Protein AF-A0A401LG94-F1 (afdb_monomer)

Foldseek 3Di:
DDPVVLVVLVVVLCVVCPVPDVPNRQLVVVQVPDDSVRSCVVPVVVSSVSSVVVCVVPPFDFQQNVVCVVVVPADADPVGGGPDASCVVPPDVDDPDPPDPVVSVVNRRHGDDDD

Structure (mmCIF, N/CA/C/O backbone):
data_AF-A0A401LG94-F1
#
_entry.id   AF-A0A401LG94-F1
#
loop_
_atom_site.group_PDB
_atom_site.id
_atom_site.type_symbol
_atom_site.label_atom_id
_atom_site.label_alt_id
_atom_site.label_comp_id
_atom_site.label_asym_id
_atom_site.label_entity_id
_atom_site.label_seq_id
_atom_site.pdbx_PDB_ins_code
_atom_site.Cartn_x
_atom_site.Cartn_y
_atom_site.Cartn_z
_atom_site.occupancy
_atom_site.B_iso_or_equiv
_atom_site.auth_seq_id
_atom_site.auth_comp_id
_atom_site.auth_asym_id
_atom_site.auth_atom_id
_atom_site.pdbx_PDB_model_num
ATOM 1 N N . MET A 1 1 ? -13.544 3.159 -0.149 1.00 83.25 1 MET A N 1
ATOM 2 C CA . MET A 1 1 ? -12.834 2.036 -0.828 1.00 83.25 1 MET A CA 1
ATOM 3 C C . MET A 1 1 ? -13.780 0.845 -1.001 1.00 83.25 1 MET A C 1
ATOM 5 O O . MET A 1 1 ? -14.782 0.819 -0.301 1.00 83.25 1 MET A O 1
ATOM 9 N N . ASP A 1 2 ? -13.520 -0.117 -1.897 1.00 93.25 2 ASP A N 1
ATOM 10 C CA . ASP A 1 2 ? -14.326 -1.354 -1.957 1.00 93.25 2 ASP A CA 1
ATOM 11 C C . ASP A 1 2 ? -13.992 -2.319 -0.799 1.00 93.25 2 ASP A C 1
ATOM 13 O O . ASP A 1 2 ? -12.946 -2.193 -0.157 1.00 93.25 2 ASP A O 1
ATOM 17 N N . ALA A 1 3 ? -14.879 -3.283 -0.531 1.00 93.44 3 ALA A N 1
ATOM 18 C CA . ALA A 1 3 ? -14.762 -4.190 0.614 1.00 93.44 3 ALA A CA 1
ATOM 19 C C . ALA A 1 3 ? -13.518 -5.095 0.557 1.00 93.44 3 ALA A C 1
ATOM 21 O O . ALA A 1 3 ? -12.880 -5.339 1.580 1.00 93.44 3 ALA A O 1
ATOM 22 N N . VAL A 1 4 ? -13.133 -5.575 -0.629 1.00 92.62 4 VAL A N 1
ATOM 23 C CA . VAL A 1 4 ? -11.953 -6.441 -0.779 1.00 92.62 4 VAL A CA 1
ATOM 24 C C . VAL A 1 4 ? -10.682 -5.631 -0.544 1.00 92.62 4 VAL A C 1
ATOM 26 O O . VAL A 1 4 ? -9.799 -6.059 0.203 1.00 92.62 4 VAL A O 1
ATOM 29 N N . LYS A 1 5 ? -10.598 -4.437 -1.134 1.00 89.44 5 LYS A N 1
ATOM 30 C CA . LYS A 1 5 ? -9.495 -3.501 -0.917 1.00 89.44 5 LYS A CA 1
ATOM 31 C C . LYS A 1 5 ? -9.383 -3.106 0.551 1.00 89.44 5 LYS A C 1
ATOM 33 O O . LYS A 1 5 ? -8.279 -3.113 1.084 1.00 89.44 5 LYS A O 1
ATOM 38 N N . PHE A 1 6 ? -10.504 -2.851 1.221 1.00 93.88 6 PHE A N 1
ATOM 39 C CA . PHE A 1 6 ? -10.532 -2.585 2.657 1.00 93.88 6 PHE A CA 1
ATOM 40 C C . PHE A 1 6 ? -9.901 -3.709 3.474 1.00 93.88 6 PHE A C 1
ATOM 42 O O . PHE A 1 6 ? -9.017 -3.454 4.291 1.00 93.88 6 PHE A O 1
ATOM 49 N N . LEU A 1 7 ? -10.293 -4.959 3.222 1.00 93.62 7 LEU A N 1
ATOM 50 C CA . LEU A 1 7 ? -9.738 -6.105 3.941 1.00 93.62 7 LEU A CA 1
ATOM 51 C C . LEU A 1 7 ? -8.226 -6.253 3.716 1.00 93.62 7 LEU A C 1
ATOM 53 O O . LEU A 1 7 ? -7.498 -6.539 4.670 1.00 93.62 7 LEU A O 1
ATOM 57 N N . LYS A 1 8 ? -7.746 -6.017 2.487 1.00 91.25 8 LYS A N 1
ATOM 58 C CA . LYS A 1 8 ? -6.311 -6.049 2.157 1.00 91.25 8 LYS A CA 1
ATOM 59 C C . LYS A 1 8 ? -5.531 -4.944 2.874 1.00 91.25 8 LYS A C 1
ATOM 61 O O . LYS A 1 8 ? -4.509 -5.225 3.491 1.00 91.25 8 LYS A O 1
ATOM 66 N N . GLU A 1 9 ? -6.018 -3.707 2.837 1.00 92.50 9 GLU A N 1
ATOM 67 C CA . GLU A 1 9 ? -5.341 -2.577 3.484 1.00 92.50 9 GLU A CA 1
ATOM 68 C C . GLU A 1 9 ? -5.382 -2.656 5.013 1.00 92.50 9 GLU A C 1
ATOM 70 O O . GLU A 1 9 ? -4.400 -2.322 5.673 1.00 92.50 9 GLU A O 1
ATOM 75 N N . ARG A 1 10 ? -6.471 -3.177 5.590 1.00 92.44 10 ARG A N 1
ATOM 76 C CA . ARG A 1 10 ? -6.539 -3.480 7.023 1.00 92.44 10 ARG A CA 1
ATOM 77 C C . ARG A 1 10 ? -5.449 -4.469 7.431 1.00 92.44 10 ARG A C 1
ATOM 79 O O . ARG A 1 10 ? -4.778 -4.249 8.435 1.00 92.44 10 ARG A O 1
ATOM 86 N N . LYS A 1 11 ? -5.281 -5.555 6.664 1.00 90.62 11 LYS A N 1
ATOM 87 C CA . LYS A 1 11 ? -4.238 -6.560 6.917 1.00 90.62 11 LYS A CA 1
ATOM 88 C C . LYS A 1 11 ? -2.848 -5.912 6.870 1.00 90.62 11 LYS A C 1
ATOM 90 O O . LYS A 1 11 ? -2.077 -6.093 7.806 1.00 90.62 11 LYS A O 1
ATOM 95 N N . ARG A 1 12 ? -2.577 -5.094 5.847 1.00 89.81 12 ARG A N 1
ATOM 96 C CA . ARG A 1 12 ? -1.311 -4.357 5.702 1.00 89.81 12 ARG A CA 1
ATOM 97 C C . ARG A 1 12 ? -1.023 -3.438 6.892 1.00 89.81 12 ARG A C 1
ATOM 99 O O . ARG A 1 12 ? 0.066 -3.472 7.453 1.00 89.81 12 ARG A O 1
ATOM 106 N N . MET A 1 13 ? -2.019 -2.673 7.335 1.00 90.50 13 MET A N 1
ATOM 107 C CA . MET A 1 13 ? -1.896 -1.808 8.514 1.00 90.50 13 MET A CA 1
ATOM 108 C C . MET A 1 13 ? -1.546 -2.589 9.784 1.00 90.50 13 MET A C 1
ATOM 110 O O . MET A 1 13 ? -0.733 -2.132 10.594 1.00 90.50 13 MET A O 1
ATOM 114 N N . CYS A 1 14 ? -2.162 -3.761 9.972 1.00 88.88 14 CYS A N 1
ATOM 115 C CA . CYS A 1 14 ? -1.861 -4.632 11.103 1.00 88.88 14 CYS A CA 1
ATOM 116 C C . CYS A 1 14 ? -0.402 -5.108 11.075 1.00 88.88 14 CYS A C 1
ATOM 118 O O 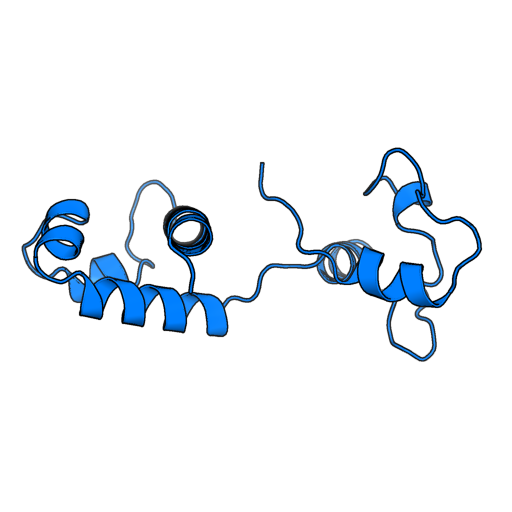. CYS A 1 14 ? 0.271 -4.969 12.092 1.00 88.88 14 CYS A O 1
ATOM 120 N N . HIS A 1 15 ? 0.094 -5.577 9.925 1.00 86.38 15 HIS A N 1
ATOM 121 C CA . HIS A 1 15 ? 1.487 -6.016 9.777 1.00 86.38 15 HIS A CA 1
ATOM 122 C C . HIS A 1 15 ? 2.492 -4.878 9.982 1.00 86.38 15 HIS A C 1
ATOM 124 O O . HIS A 1 15 ? 3.459 -5.032 10.726 1.00 86.38 15 HIS A O 1
ATOM 130 N N . PHE A 1 16 ? 2.222 -3.699 9.411 1.00 84.94 16 PHE A N 1
ATOM 131 C CA . PHE A 1 16 ? 3.071 -2.515 9.577 1.00 84.94 16 PHE A CA 1
ATOM 132 C C . PHE A 1 16 ? 3.258 -2.116 11.048 1.00 84.94 16 PHE A C 1
ATOM 134 O O . PHE A 1 16 ? 4.304 -1.617 11.452 1.00 84.94 16 PHE A O 1
ATOM 141 N N . SER A 1 17 ? 2.242 -2.353 11.878 1.00 80.69 17 SER A N 1
ATOM 142 C CA . SER A 1 17 ? 2.248 -1.968 13.292 1.00 80.69 17 SER A CA 1
ATOM 143 C C . SER A 1 17 ? 2.974 -2.964 14.208 1.00 80.69 17 SER A C 1
ATOM 145 O O . SER A 1 17 ? 2.950 -2.782 15.430 1.00 80.69 17 SER A O 1
ATOM 147 N N . GLY A 1 18 ? 3.608 -3.990 13.630 1.00 68.62 18 GLY A N 1
ATOM 148 C CA . GLY A 1 18 ? 4.287 -5.075 14.327 1.00 68.62 18 GLY A CA 1
ATOM 149 C C . GLY A 1 18 ? 3.304 -6.117 14.859 1.00 68.62 18 GLY A C 1
ATOM 150 O O . GLY A 1 18 ? 2.445 -5.808 15.690 1.00 68.62 18 GLY A O 1
ATOM 151 N N . ASP A 1 19 ? 3.481 -7.368 14.426 1.00 61.41 19 ASP A N 1
ATOM 152 C CA . ASP A 1 19 ? 2.567 -8.488 14.705 1.00 61.41 19 ASP A CA 1
ATOM 153 C C . ASP A 1 19 ? 2.339 -8.761 16.207 1.00 61.41 19 ASP A C 1
ATOM 155 O O . ASP A 1 19 ? 1.339 -9.370 16.581 1.00 61.41 19 ASP A O 1
ATOM 159 N N . THR A 1 20 ? 3.234 -8.303 17.091 1.00 61.53 20 THR A N 1
ATOM 160 C CA . THR A 1 20 ? 3.203 -8.646 18.523 1.00 61.53 20 THR A CA 1
ATOM 161 C C . THR A 1 20 ? 2.761 -7.532 19.468 1.00 61.53 20 THR A C 1
ATOM 163 O O . THR A 1 20 ? 2.306 -7.852 20.564 1.00 61.53 20 THR A O 1
ATOM 166 N N . SER A 1 21 ? 2.866 -6.245 19.109 1.00 69.31 21 SER A N 1
ATOM 167 C CA . SER A 1 21 ? 2.634 -5.165 20.089 1.00 69.31 21 SER A CA 1
ATOM 168 C C . SER A 1 21 ? 1.481 -4.222 19.766 1.00 69.31 21 SER A C 1
ATOM 170 O O . SER A 1 21 ? 1.000 -3.565 20.689 1.00 69.31 21 SER A O 1
ATOM 172 N N . CYS A 1 22 ? 1.018 -4.137 18.510 1.00 85.62 22 CYS A N 1
ATOM 173 C CA . CYS A 1 22 ? -0.039 -3.216 18.055 1.00 85.62 22 CYS A CA 1
ATOM 174 C C . CYS A 1 22 ? 0.139 -1.733 18.464 1.00 85.62 22 CYS A C 1
ATOM 176 O O . CYS A 1 22 ? -0.736 -0.923 18.171 1.00 85.62 22 CYS A O 1
ATOM 178 N N . HIS A 1 23 ? 1.244 -1.338 19.107 1.00 77.06 23 HIS A N 1
ATOM 179 C CA . HIS A 1 23 ? 1.416 -0.012 19.712 1.00 77.06 23 HIS A CA 1
ATOM 180 C C . HIS A 1 23 ? 1.453 1.103 18.655 1.00 77.06 23 HIS A C 1
ATOM 182 O O . HIS A 1 23 ? 1.069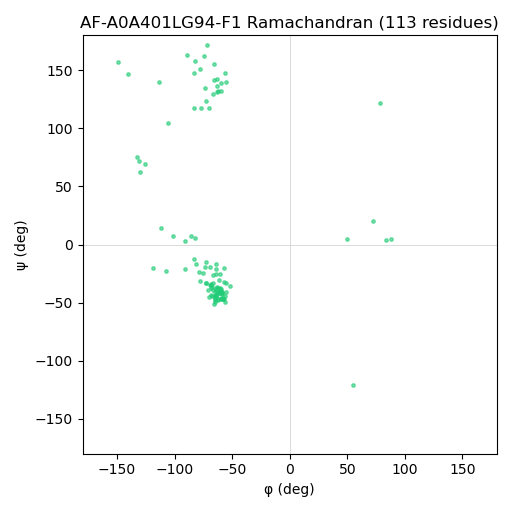 2.242 18.927 1.00 77.06 23 HIS A O 1
ATOM 188 N N . GLY A 1 24 ? 1.869 0.772 17.429 1.00 81.94 24 GLY A N 1
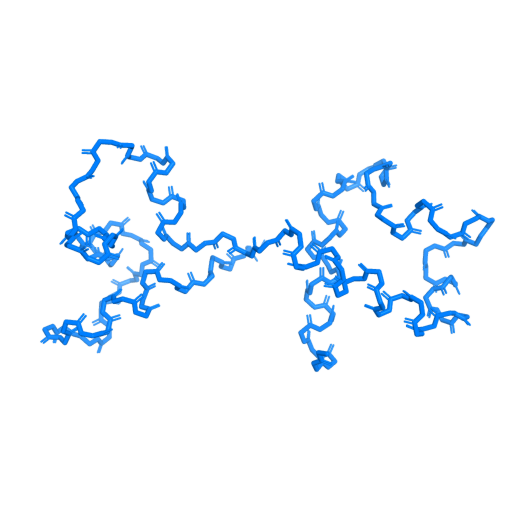ATOM 189 C CA . GLY A 1 24 ? 1.826 1.677 16.280 1.00 81.94 24 GLY A CA 1
ATOM 190 C C . GLY A 1 24 ? 0.458 1.773 15.598 1.00 81.94 24 GLY A C 1
ATOM 191 O O . GLY A 1 24 ? 0.218 2.741 14.878 1.00 81.94 24 GLY A O 1
ATOM 192 N N . CYS A 1 25 ? -0.451 0.824 15.846 1.00 91.12 25 CYS A N 1
ATOM 193 C CA . CYS A 1 25 ? -1.675 0.664 15.067 1.00 91.12 25 CYS A CA 1
ATOM 194 C C . CYS A 1 25 ? -2.688 1.777 15.371 1.00 91.12 25 CYS A C 1
ATOM 196 O O . CYS A 1 25 ? -3.108 1.918 16.523 1.00 91.12 25 CYS A O 1
ATOM 198 N N . PRO A 1 26 ? -3.154 2.533 14.360 1.00 93.06 26 PRO A N 1
ATOM 199 C CA . PRO A 1 26 ? -4.183 3.553 14.545 1.00 93.06 26 PRO A CA 1
ATOM 200 C C . PRO A 1 26 ? -5.468 3.011 15.186 1.00 93.06 26 PRO A C 1
ATOM 202 O O . PRO A 1 26 ? -5.998 3.631 16.100 1.00 93.06 26 PRO A O 1
ATOM 205 N N . LEU A 1 27 ? -5.922 1.811 14.800 1.00 93.25 27 LEU A N 1
ATOM 206 C CA . LEU A 1 27 ? -7.084 1.178 15.442 1.00 93.25 27 LEU A CA 1
ATOM 207 C C . LEU A 1 27 ? -6.828 0.870 16.918 1.00 93.25 27 LEU A C 1
ATOM 209 O O . LEU A 1 27 ? -7.728 0.996 17.739 1.00 93.25 27 LEU A O 1
ATOM 213 N N . TYR A 1 28 ? -5.606 0.474 17.276 1.00 91.38 28 TYR A N 1
ATOM 214 C CA . TYR A 1 28 ? -5.267 0.188 18.668 1.00 91.38 28 TYR A CA 1
ATOM 215 C C . TYR A 1 28 ? -5.302 1.446 19.539 1.00 91.38 28 TYR A C 1
ATOM 217 O O . TYR A 1 28 ? -5.678 1.364 20.705 1.00 91.38 28 TYR A O 1
ATOM 225 N N . LYS A 1 29 ? -4.941 2.600 18.972 1.00 91.25 29 LYS A N 1
ATOM 226 C CA . LYS A 1 29 ? -5.001 3.895 19.661 1.00 91.25 29 LYS A CA 1
ATOM 227 C C . LYS A 1 29 ? -6.443 4.335 19.921 1.00 91.25 29 LYS A C 1
ATOM 229 O O . LYS A 1 29 ? -6.724 4.859 20.991 1.00 91.25 29 LYS A O 1
ATOM 234 N N . GLU A 1 30 ? -7.346 4.060 18.983 1.00 93.12 30 GLU A N 1
ATOM 235 C CA . GLU A 1 30 ? -8.745 4.505 19.048 1.00 93.12 30 GLU A CA 1
ATOM 236 C C . GLU A 1 30 ? -9.692 3.502 19.734 1.00 93.12 30 GLU A C 1
ATOM 238 O O . GLU A 1 30 ? -10.746 3.891 20.229 1.00 93.12 30 GLU A O 1
ATOM 243 N N . ARG A 1 31 ? -9.334 2.209 19.826 1.00 91.69 31 ARG A N 1
ATOM 244 C CA . ARG A 1 31 ? -10.250 1.164 20.340 1.00 91.69 31 ARG A CA 1
ATOM 245 C C . ARG A 1 31 ? -10.665 1.327 21.805 1.00 91.69 31 ARG A C 1
ATOM 247 O O . ARG A 1 31 ? -11.595 0.654 22.248 1.00 91.69 31 ARG A O 1
ATOM 254 N N . GLY A 1 32 ? -9.951 2.144 22.581 1.00 91.12 32 GLY A N 1
ATOM 255 C CA . GLY A 1 32 ? -10.174 2.291 24.018 1.00 91.12 32 GLY A CA 1
ATOM 256 C C . GLY A 1 32 ? -10.120 0.943 24.746 1.00 91.12 32 GLY A C 1
ATOM 257 O O . GLY A 1 32 ? -9.113 0.237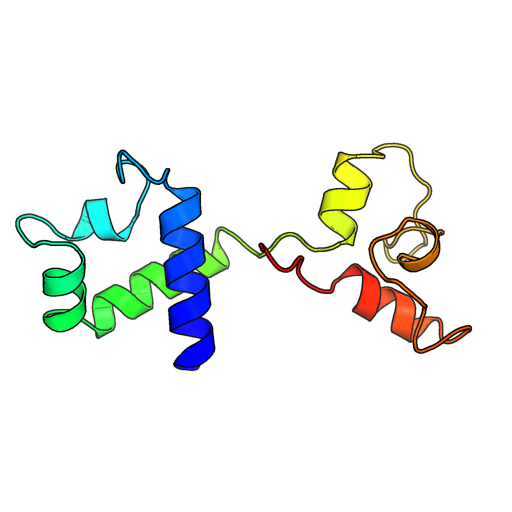 24.697 1.00 91.12 32 GLY A O 1
ATOM 258 N N . ILE A 1 33 ? -11.220 0.578 25.411 1.00 92.38 33 ILE A N 1
ATOM 259 C CA . ILE A 1 33 ? -11.346 -0.682 26.164 1.00 92.38 33 ILE A CA 1
ATOM 260 C C . ILE A 1 33 ? -11.726 -1.891 25.296 1.00 92.38 33 ILE A C 1
ATOM 262 O O . ILE A 1 33 ? -11.667 -3.026 25.769 1.00 92.38 33 ILE A O 1
ATOM 266 N N . PHE A 1 34 ? -12.144 -1.676 24.046 1.00 94.50 34 PHE A N 1
ATOM 267 C CA . PHE A 1 34 ? -12.646 -2.745 23.189 1.00 94.50 34 PHE A CA 1
ATOM 268 C C . PHE A 1 34 ? -11.507 -3.581 22.607 1.00 94.50 34 PHE A C 1
ATOM 270 O O . PHE A 1 34 ? -10.399 -3.098 22.351 1.00 94.50 34 PHE A O 1
ATOM 277 N N . GLN A 1 35 ? -11.774 -4.858 22.336 1.00 92.75 35 GLN A N 1
ATOM 278 C CA . GLN A 1 35 ? -10.895 -5.636 21.467 1.00 92.75 35 GLN A CA 1
ATOM 279 C C . GLN A 1 35 ? -10.924 -5.076 20.041 1.00 92.75 35 GLN A C 1
ATOM 281 O O . GLN A 1 35 ? -11.899 -4.459 19.625 1.00 92.75 35 GLN A O 1
ATOM 286 N N . CYS A 1 36 ? -9.856 -5.308 19.274 1.00 91.56 36 CYS A N 1
ATOM 287 C CA . CYS A 1 36 ? -9.729 -4.751 17.927 1.00 91.56 36 CYS A CA 1
ATOM 288 C C . CYS A 1 36 ? -10.908 -5.142 17.018 1.00 91.56 36 CYS A C 1
ATOM 290 O O . CYS A 1 36 ? -11.444 -4.281 16.333 1.00 91.56 36 CYS A O 1
ATOM 292 N N . LEU A 1 37 ? -11.348 -6.406 17.032 1.00 92.06 37 LEU A N 1
ATOM 293 C CA . LEU A 1 37 ? -12.518 -6.837 16.252 1.00 92.06 37 LEU A CA 1
ATOM 294 C C . LEU A 1 37 ? -13.822 -6.229 16.785 1.00 92.06 37 LEU A C 1
ATOM 296 O O . LEU A 1 37 ? -14.597 -5.690 16.009 1.00 92.06 37 LEU A O 1
ATOM 300 N N . GLN A 1 38 ? -14.011 -6.205 18.107 1.00 96.56 38 GLN A N 1
ATOM 301 C CA . GLN A 1 38 ? -15.198 -5.603 18.727 1.00 96.56 38 GLN A CA 1
ATOM 302 C C . GLN A 1 38 ? -15.352 -4.118 18.379 1.00 96.56 38 GLN A C 1
ATOM 304 O O . GLN A 1 38 ? -16.456 -3.671 18.090 1.00 96.56 38 GLN A O 1
ATOM 309 N N . PHE A 1 39 ? -14.256 -3.352 18.385 1.00 96.12 39 PHE A N 1
ATOM 310 C CA . PHE A 1 39 ? -14.279 -1.952 17.963 1.00 96.12 39 PHE A CA 1
ATOM 311 C C . PHE A 1 39 ? -14.716 -1.814 16.503 1.00 96.12 39 PHE A C 1
ATOM 313 O O . PHE A 1 39 ? -15.516 -0.943 16.184 1.00 96.12 39 PHE A O 1
ATOM 320 N N . GLN A 1 40 ? -14.225 -2.688 15.625 1.00 95.69 40 GLN A N 1
ATOM 321 C CA . GLN A 1 40 ? -14.572 -2.646 14.207 1.00 95.69 40 GLN A CA 1
ATOM 322 C C . GLN A 1 40 ? -16.043 -2.972 13.954 1.00 95.69 40 GLN A C 1
ATOM 324 O O . GLN A 1 40 ? -16.671 -2.308 13.133 1.00 95.69 40 GLN A O 1
ATOM 329 N N . ASP A 1 41 ? -16.597 -3.933 14.692 1.00 96.31 41 ASP A N 1
ATOM 330 C CA . ASP A 1 41 ? -18.002 -4.323 14.573 1.00 96.31 41 ASP A CA 1
ATOM 331 C C . ASP A 1 41 ? -18.947 -3.250 15.139 1.00 96.31 41 ASP A C 1
ATOM 333 O O . ASP A 1 41 ? -19.997 -2.976 14.559 1.00 96.31 41 ASP A O 1
ATOM 337 N N . LEU A 1 42 ? -18.574 -2.618 16.259 1.00 97.56 42 LEU A N 1
ATOM 338 C CA . LEU A 1 42 ? -19.373 -1.568 16.903 1.00 97.56 42 LEU A CA 1
ATOM 339 C C . LEU A 1 42 ? -19.249 -0.208 16.202 1.00 97.56 42 LEU A C 1
ATOM 341 O O . LEU A 1 42 ? -20.203 0.569 16.202 1.00 97.56 42 LEU A O 1
ATOM 345 N N . PHE A 1 43 ? -18.088 0.082 15.610 1.00 97.19 43 PHE A N 1
ATOM 346 C CA . PHE A 1 43 ? -17.766 1.366 14.982 1.00 97.19 43 PHE A CA 1
ATOM 347 C C . PHE A 1 43 ? -17.206 1.180 13.556 1.00 97.19 43 PHE A C 1
ATOM 349 O O . PHE A 1 43 ? -16.063 1.571 13.270 1.00 97.19 43 PHE A O 1
ATOM 356 N N . PRO A 1 44 ? -17.994 0.613 12.622 1.00 95.88 44 PRO A N 1
ATOM 357 C CA . PRO A 1 44 ? -17.527 0.309 11.269 1.00 95.88 44 PRO A CA 1
ATOM 358 C C . PRO A 1 44 ? -17.149 1.569 10.478 1.00 95.88 44 PRO A C 1
ATOM 360 O O . PRO A 1 44 ? -16.123 1.583 9.801 1.00 95.88 44 PRO A O 1
ATOM 363 N N . GLU A 1 45 ? -17.907 2.662 10.606 1.00 97.06 45 GLU A N 1
ATOM 364 C CA . GLU A 1 45 ? -17.602 3.928 9.920 1.00 97.06 45 GLU A CA 1
ATOM 365 C C . GLU A 1 45 ? -16.283 4.545 10.406 1.00 97.06 45 GLU A C 1
ATOM 367 O O . GLU A 1 45 ? -15.446 4.962 9.604 1.00 97.06 45 GLU A O 1
ATOM 372 N N . GLN A 1 46 ? -16.056 4.555 11.724 1.00 96.81 46 GLN A N 1
ATOM 373 C CA . GLN A 1 46 ? -14.802 5.043 12.306 1.00 96.81 46 GLN A CA 1
ATOM 374 C C . GLN A 1 46 ? -13.624 4.176 11.865 1.00 96.81 46 GLN A C 1
ATOM 376 O O . GLN A 1 46 ? -12.580 4.695 11.476 1.00 96.81 46 GLN A O 1
ATOM 381 N N . THR A 1 47 ? -13.812 2.858 11.850 1.00 96.69 47 THR A N 1
ATOM 382 C CA . THR A 1 47 ? -12.815 1.905 11.361 1.00 96.69 47 THR A CA 1
ATOM 383 C C . THR A 1 47 ? -12.428 2.177 9.909 1.00 96.69 47 THR A C 1
ATOM 385 O O . THR A 1 47 ? -11.237 2.228 9.591 1.00 96.69 47 THR A O 1
ATOM 388 N N . VAL A 1 48 ? -13.413 2.383 9.027 1.00 97.06 48 VAL A N 1
ATOM 389 C CA . VAL A 1 48 ? -13.166 2.724 7.618 1.00 97.06 48 VAL A CA 1
ATOM 390 C C . VAL A 1 48 ? -12.382 4.025 7.503 1.00 97.06 48 VAL A C 1
ATOM 392 O O . VAL A 1 48 ? -11.375 4.053 6.798 1.00 97.06 48 VAL A O 1
ATOM 395 N N . ASN A 1 49 ? -12.768 5.067 8.241 1.00 97.31 49 ASN A N 1
ATOM 396 C CA . ASN A 1 49 ? -12.076 6.356 8.214 1.00 97.31 49 ASN A CA 1
ATOM 397 C C . ASN A 1 49 ? -10.618 6.253 8.682 1.00 97.31 49 ASN A C 1
ATOM 399 O O . ASN A 1 49 ? -9.727 6.843 8.069 1.00 97.31 49 ASN A O 1
ATOM 403 N N . ILE A 1 50 ? -10.363 5.483 9.743 1.00 96.56 50 ILE A N 1
ATOM 404 C CA . ILE A 1 50 ? -9.014 5.249 10.267 1.00 96.56 50 ILE A CA 1
ATOM 405 C C . ILE A 1 50 ? -8.145 4.552 9.215 1.00 96.56 50 ILE A C 1
ATOM 407 O O . ILE A 1 50 ? -7.033 5.004 8.941 1.00 96.56 50 ILE A O 1
ATOM 411 N N . ILE A 1 51 ? -8.655 3.486 8.593 1.00 95.12 51 ILE A N 1
ATOM 412 C CA . ILE A 1 51 ? -7.915 2.735 7.571 1.00 95.12 51 ILE A CA 1
ATOM 413 C C . ILE A 1 51 ? -7.707 3.587 6.317 1.00 95.12 51 ILE A C 1
ATOM 415 O O . ILE A 1 51 ? -6.597 3.642 5.802 1.00 95.12 51 ILE A O 1
ATOM 419 N N . GLU A 1 52 ? -8.726 4.304 5.838 1.00 95.38 52 GLU A N 1
ATOM 420 C CA . GLU A 1 52 ? -8.593 5.194 4.679 1.00 95.38 52 GLU A CA 1
ATOM 421 C C . GLU A 1 52 ? -7.560 6.297 4.906 1.00 95.38 52 GLU A C 1
ATOM 423 O O . GLU A 1 52 ? -6.791 6.613 3.995 1.00 95.38 52 GLU A O 1
ATOM 428 N N . LYS A 1 53 ? -7.514 6.869 6.112 1.00 95.81 53 LYS A N 1
ATOM 429 C CA . LYS A 1 53 ? -6.486 7.843 6.481 1.00 95.81 53 LYS A CA 1
ATOM 430 C C . LYS A 1 53 ? -5.101 7.200 6.488 1.00 95.81 53 LYS A C 1
ATOM 432 O O . LYS A 1 53 ? -4.198 7.714 5.833 1.00 95.81 53 LYS A O 1
ATOM 437 N N . TRP A 1 54 ? -4.956 6.054 7.151 1.00 94.19 54 TRP A N 1
ATOM 438 C CA . TRP A 1 54 ? -3.681 5.345 7.229 1.00 94.19 54 TRP A CA 1
ATOM 439 C C . TRP A 1 54 ? -3.145 4.968 5.839 1.00 94.19 54 TRP A C 1
ATOM 441 O O . TRP A 1 54 ? -1.975 5.201 5.554 1.00 94.19 54 TRP A O 1
ATOM 451 N N . VAL A 1 55 ? -4.005 4.489 4.933 1.00 92.62 55 VAL A N 1
ATOM 452 C CA . VAL A 1 55 ? -3.641 4.145 3.545 1.00 92.62 55 VAL A CA 1
ATOM 453 C C . VAL A 1 55 ? -3.141 5.353 2.754 1.00 92.62 55 VAL A C 1
ATOM 455 O O . VAL A 1 55 ? -2.224 5.209 1.949 1.00 92.62 55 VAL A O 1
ATOM 458 N N . LYS A 1 56 ? -3.726 6.539 2.961 1.00 91.62 56 LYS A N 1
ATOM 459 C CA . LYS A 1 56 ? -3.265 7.777 2.307 1.00 91.62 56 LYS A CA 1
ATOM 460 C C . LYS A 1 56 ? -1.886 8.205 2.804 1.00 91.62 56 LYS A C 1
ATOM 462 O O . LYS A 1 56 ? -1.097 8.719 2.020 1.00 91.62 56 LYS A O 1
ATOM 467 N N . GLU A 1 57 ? -1.617 8.003 4.089 1.00 92.12 57 GLU A N 1
ATOM 468 C CA . GLU A 1 57 ? -0.337 8.340 4.723 1.00 92.12 57 GLU A CA 1
ATOM 469 C C . GLU A 1 57 ? 0.755 7.297 4.433 1.00 92.12 57 GLU A C 1
ATOM 471 O O . GLU A 1 57 ? 1.936 7.625 4.468 1.00 92.12 57 GLU A O 1
ATOM 476 N N . HIS A 1 58 ? 0.365 6.063 4.109 1.00 89.12 58 HIS A N 1
ATOM 477 C CA . HIS A 1 58 ? 1.265 4.940 3.851 1.00 89.12 58 HIS A CA 1
ATOM 478 C C . HIS A 1 58 ? 0.947 4.344 2.475 1.00 89.12 58 HIS A C 1
ATOM 480 O O . HIS A 1 58 ? 0.389 3.245 2.416 1.00 89.12 58 HIS A O 1
ATOM 486 N N . PRO A 1 59 ? 1.225 5.040 1.357 1.00 85.81 59 PRO A N 1
ATOM 487 C CA . PRO A 1 59 ? 1.012 4.472 0.029 1.00 85.81 59 PRO A CA 1
ATOM 488 C C . PRO A 1 59 ? 1.777 3.149 -0.112 1.00 85.81 59 PRO A C 1
ATOM 490 O O . PRO A 1 59 ? 2.827 2.965 0.500 1.00 85.81 59 PRO A O 1
ATOM 493 N N . ARG A 1 60 ? 1.242 2.205 -0.895 1.00 84.00 60 ARG A N 1
ATOM 494 C CA . ARG A 1 60 ? 1.972 0.966 -1.183 1.00 84.00 60 ARG A CA 1
ATOM 495 C C . ARG A 1 60 ? 3.253 1.303 -1.933 1.00 84.00 60 ARG A C 1
ATOM 497 O O . ARG A 1 60 ? 3.188 2.027 -2.928 1.00 84.00 60 ARG A O 1
ATOM 504 N N . GLU A 1 61 ? 4.361 0.728 -1.491 1.00 86.00 61 GLU A N 1
ATOM 505 C CA . GLU A 1 61 ? 5.610 0.787 -2.236 1.00 86.00 61 GLU A CA 1
ATOM 506 C C . GLU A 1 61 ? 5.410 0.144 -3.602 1.00 86.00 61 GLU A C 1
ATOM 508 O O . GLU A 1 61 ? 4.812 -0.928 -3.746 1.00 86.00 61 GLU A O 1
ATOM 513 N N . THR A 1 62 ? 5.857 0.842 -4.635 1.00 92.12 62 THR A N 1
ATOM 514 C CA . THR A 1 62 ? 5.839 0.322 -5.996 1.00 92.12 62 THR A CA 1
ATOM 515 C C . THR A 1 62 ? 7.127 -0.436 -6.277 1.00 92.12 62 THR A C 1
ATOM 517 O O . THR A 1 62 ? 8.139 -0.246 -5.602 1.00 92.12 62 THR A O 1
ATOM 520 N N . ARG A 1 63 ? 7.136 -1.258 -7.333 1.00 93.50 63 ARG A N 1
ATOM 521 C CA . ARG A 1 63 ? 8.376 -1.902 -7.813 1.00 93.50 63 ARG A CA 1
ATOM 522 C C . ARG A 1 63 ? 9.495 -0.882 -8.027 1.00 93.50 63 ARG A C 1
ATOM 524 O O . ARG A 1 63 ? 10.660 -1.182 -7.799 1.00 93.50 63 ARG A O 1
ATOM 531 N N . LYS A 1 64 ? 9.134 0.323 -8.481 1.00 93.38 64 LYS A N 1
ATOM 532 C CA . LYS A 1 64 ? 10.059 1.438 -8.688 1.00 93.38 64 LYS A CA 1
ATOM 533 C C . LYS A 1 64 ? 10.690 1.916 -7.383 1.00 93.38 64 LYS A C 1
ATOM 535 O O . LYS A 1 64 ? 11.888 2.187 -7.375 1.00 93.38 64 LYS A O 1
ATOM 540 N N . ASP A 1 65 ? 9.892 2.058 -6.328 1.00 92.44 65 ASP A N 1
ATOM 541 C CA . ASP A 1 65 ? 10.361 2.584 -5.045 1.00 92.44 65 ASP A CA 1
ATOM 542 C C . ASP A 1 65 ? 11.379 1.617 -4.426 1.00 92.44 65 ASP A C 1
ATOM 544 O O . ASP A 1 65 ? 12.522 2.007 -4.188 1.00 9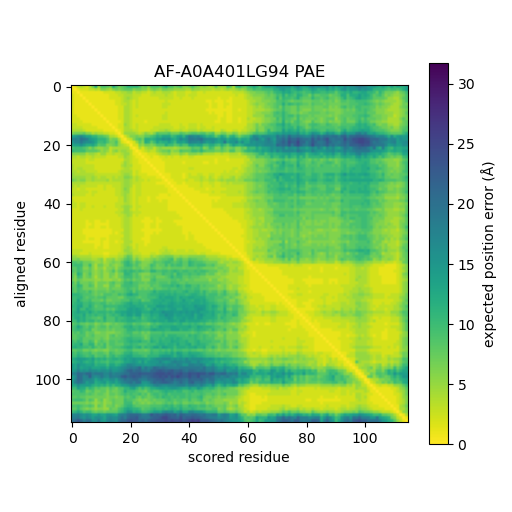2.44 65 ASP A O 1
ATOM 548 N N . ASP A 1 66 ? 11.027 0.332 -4.339 1.00 93.38 66 ASP A N 1
ATOM 549 C CA . ASP A 1 66 ? 11.922 -0.736 -3.867 1.00 93.38 66 ASP A CA 1
ATOM 550 C C . ASP A 1 66 ? 13.186 -0.877 -4.733 1.00 93.38 66 ASP A C 1
ATOM 552 O O . ASP A 1 66 ? 14.291 -1.071 -4.221 1.00 93.38 66 ASP A O 1
ATOM 556 N N . PHE A 1 67 ? 13.068 -0.723 -6.058 1.00 95.19 67 PHE A N 1
ATOM 557 C CA . PHE A 1 67 ? 14.229 -0.773 -6.947 1.00 95.19 67 PHE A CA 1
ATOM 558 C C . PHE A 1 67 ? 15.215 0.365 -6.670 1.00 95.19 67 PHE A C 1
ATOM 560 O O . PHE A 1 67 ? 16.422 0.129 -6.620 1.00 95.19 67 PHE A O 1
ATOM 567 N N . PHE A 1 68 ? 14.738 1.599 -6.485 1.00 95.69 68 PHE A N 1
ATOM 568 C CA . PHE A 1 68 ? 15.627 2.725 -6.194 1.00 95.69 68 PHE A CA 1
ATOM 569 C C . PHE A 1 68 ? 16.159 2.722 -4.762 1.00 95.69 68 PHE A C 1
ATOM 571 O O . PHE A 1 68 ? 17.243 3.260 -4.543 1.00 95.69 68 PHE A O 1
ATOM 578 N N . GLU A 1 69 ? 15.466 2.093 -3.813 1.00 93.19 69 GLU A N 1
ATOM 579 C CA . GLU A 1 69 ? 16.019 1.833 -2.482 1.00 93.19 69 GLU A CA 1
ATOM 580 C C . GLU A 1 69 ? 17.216 0.872 -2.556 1.00 93.19 69 GLU A C 1
ATOM 582 O O . GLU A 1 69 ? 18.277 1.146 -1.993 1.00 93.19 69 GLU A O 1
ATOM 587 N N . LYS A 1 70 ? 17.094 -0.211 -3.335 1.00 94.25 70 LYS A N 1
ATOM 588 C CA . LYS A 1 70 ? 18.173 -1.194 -3.551 1.00 94.25 70 LYS A CA 1
ATOM 589 C C . LYS A 1 70 ? 19.305 -0.664 -4.435 1.00 94.25 70 LYS A C 1
ATOM 591 O O . LYS A 1 70 ? 20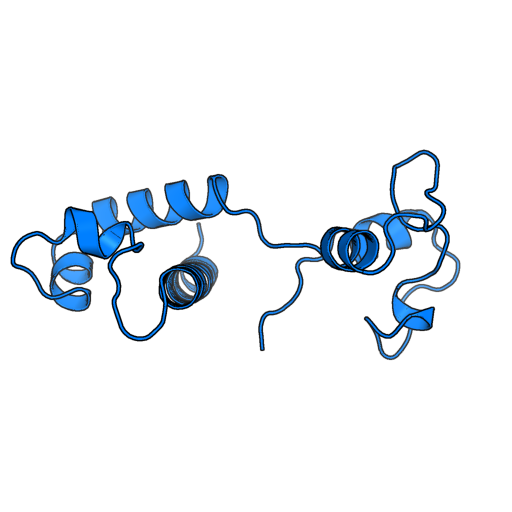.465 -1.030 -4.244 1.00 94.25 70 LYS A O 1
ATOM 596 N N . PHE A 1 71 ? 18.985 0.193 -5.405 1.00 95.88 71 PHE A N 1
ATOM 597 C CA . PHE A 1 71 ? 19.921 0.716 -6.403 1.00 95.88 71 PHE A CA 1
ATOM 598 C C . PHE A 1 71 ? 19.821 2.249 -6.526 1.00 95.88 71 PHE A C 1
ATOM 600 O O . PHE A 1 71 ? 19.372 2.768 -7.554 1.00 95.88 71 PHE A O 1
ATOM 607 N N . PRO A 1 72 ? 20.301 3.013 -5.526 1.00 94.75 72 PRO A N 1
ATOM 608 C CA . PRO A 1 72 ? 20.104 4.468 -5.459 1.00 94.75 72 PRO A CA 1
ATOM 609 C C . PRO A 1 72 ? 20.764 5.248 -6.605 1.00 94.75 72 PRO A C 1
ATOM 611 O O . PRO A 1 72 ? 20.360 6.369 -6.916 1.00 94.75 72 PRO A O 1
ATOM 614 N N . HIS A 1 73 ? 21.766 4.656 -7.258 1.00 96.00 73 HIS A N 1
ATOM 615 C CA . HIS A 1 73 ? 22.494 5.250 -8.383 1.00 96.00 73 HIS A CA 1
ATOM 616 C C . HIS A 1 73 ? 22.054 4.713 -9.755 1.00 96.00 73 HIS A C 1
ATOM 618 O O . HIS A 1 73 ? 22.694 5.018 -10.763 1.00 96.00 73 HIS A O 1
ATOM 624 N N . ALA A 1 74 ? 20.991 3.902 -9.819 1.00 95.94 74 ALA A N 1
ATOM 625 C CA . ALA A 1 74 ? 20.462 3.420 -11.088 1.00 95.94 74 ALA A CA 1
ATOM 626 C C . ALA A 1 74 ? 19.954 4.582 -11.958 1.00 95.94 74 ALA A C 1
ATOM 628 O O . ALA A 1 74 ? 19.370 5.554 -11.469 1.00 95.94 74 ALA A O 1
ATOM 629 N N . LYS A 1 75 ? 20.170 4.467 -13.271 1.00 95.06 75 LYS A N 1
ATOM 630 C CA . LYS A 1 75 ? 19.741 5.479 -14.238 1.00 95.06 75 LYS A CA 1
ATOM 631 C C . LYS A 1 75 ? 18.219 5.570 -14.306 1.00 95.06 75 LYS A C 1
ATOM 633 O O . LYS A 1 75 ? 17.513 4.558 -14.272 1.00 95.06 75 LYS A O 1
ATOM 638 N N . LYS A 1 76 ? 17.741 6.805 -14.440 1.00 94.00 76 LYS A N 1
ATOM 639 C CA . LYS A 1 76 ? 16.325 7.152 -14.551 1.00 94.00 76 LYS A CA 1
ATOM 640 C C . LYS A 1 76 ? 16.056 7.722 -15.937 1.00 94.00 76 LYS A C 1
ATOM 642 O O . LYS A 1 76 ? 16.866 8.501 -16.441 1.00 94.00 76 LYS A O 1
ATOM 647 N N . LEU A 1 77 ? 14.923 7.355 -16.521 1.00 90.25 77 LEU A N 1
ATOM 648 C CA . LEU A 1 77 ? 14.370 8.043 -17.682 1.00 90.25 77 LEU A CA 1
ATOM 649 C C . LEU A 1 77 ? 13.826 9.421 -17.271 1.00 90.25 77 LEU A C 1
ATOM 651 O O . LEU A 1 77 ? 13.757 9.757 -16.085 1.00 90.25 77 LEU A O 1
ATOM 655 N N . SER A 1 78 ? 13.447 10.234 -18.257 1.00 88.56 78 SER A N 1
ATOM 656 C CA . SER A 1 78 ? 12.948 11.602 -18.043 1.00 88.56 78 SER A CA 1
ATOM 657 C C . SER A 1 78 ? 11.682 11.669 -17.180 1.00 88.56 78 SER A C 1
ATOM 659 O O . SER A 1 78 ? 11.446 12.673 -16.515 1.00 88.56 78 SER A O 1
ATOM 661 N N . ASP A 1 79 ? 10.889 10.602 -17.153 1.00 86.69 79 ASP A N 1
ATOM 662 C CA . ASP A 1 79 ? 9.678 10.451 -16.342 1.00 86.69 79 ASP A CA 1
ATOM 663 C C . ASP A 1 79 ? 9.938 9.826 -14.954 1.00 86.69 79 ASP A C 1
ATOM 665 O O . ASP A 1 79 ? 9.005 9.609 -14.177 1.00 86.69 79 ASP A O 1
ATOM 669 N N . GLY A 1 80 ? 11.205 9.556 -14.625 1.00 89.56 80 GLY A N 1
ATOM 670 C CA . GLY A 1 80 ? 11.642 9.058 -13.326 1.00 89.56 80 GLY A CA 1
ATOM 671 C C . GLY A 1 80 ? 11.541 7.544 -13.138 1.00 89.56 80 GLY A C 1
ATOM 672 O O . GLY A 1 80 ? 11.834 7.078 -12.033 1.00 89.56 80 GLY A O 1
ATOM 673 N N . ILE A 1 81 ? 11.156 6.767 -14.158 1.00 92.44 81 ILE A N 1
ATOM 674 C CA . ILE A 1 81 ? 11.188 5.298 -14.076 1.00 92.44 81 ILE A CA 1
ATOM 675 C C . ILE A 1 81 ? 12.597 4.757 -14.379 1.00 92.44 81 ILE A C 1
ATOM 677 O O . ILE A 1 81 ? 13.400 5.445 -15.017 1.00 92.44 81 ILE A O 1
ATOM 681 N N . PRO A 1 82 ? 12.941 3.540 -13.925 1.00 94.06 82 PRO A N 1
ATOM 682 C CA . PRO A 1 82 ? 14.211 2.912 -14.259 1.00 94.06 82 PRO A CA 1
ATOM 683 C C . PRO A 1 82 ? 14.375 2.723 -15.769 1.00 94.06 82 PRO A C 1
ATOM 685 O O . PRO A 1 82 ? 13.449 2.291 -16.451 1.00 94.06 82 PRO A O 1
ATOM 688 N N . GLU A 1 83 ? 15.583 2.977 -16.280 1.00 92.69 83 GLU A N 1
ATOM 689 C CA . GLU A 1 83 ? 15.934 2.702 -17.686 1.00 92.69 83 GLU A CA 1
ATOM 690 C C . GLU A 1 83 ? 15.884 1.193 -18.006 1.00 92.69 83 GLU A C 1
ATOM 692 O O . GLU A 1 83 ? 15.667 0.777 -19.143 1.00 92.69 83 GLU A O 1
ATOM 697 N N . VAL A 1 84 ? 16.062 0.346 -16.987 1.00 92.38 84 VAL A N 1
ATOM 698 C CA . VAL A 1 84 ? 15.972 -1.111 -17.112 1.00 92.38 84 VAL A CA 1
ATOM 699 C C . VAL A 1 84 ? 14.520 -1.593 -17.023 1.00 92.38 84 VAL A C 1
ATOM 701 O O . VAL A 1 84 ? 13.694 -1.039 -16.306 1.00 92.38 84 VAL A O 1
ATOM 704 N N . CYS A 1 85 ? 14.197 -2.672 -17.736 1.00 91.44 85 CYS A N 1
ATOM 705 C CA . CYS A 1 85 ? 12.897 -3.334 -17.626 1.00 91.44 85 CYS A CA 1
ATOM 706 C C . CYS A 1 85 ? 12.790 -4.118 -16.307 1.00 91.44 85 CYS A C 1
ATOM 708 O O . CYS A 1 85 ? 13.691 -4.895 -15.987 1.00 91.44 85 CYS A O 1
ATOM 710 N N . ALA A 1 86 ? 11.659 -4.002 -15.603 1.00 92.50 86 ALA A N 1
ATOM 711 C CA . ALA A 1 86 ? 11.393 -4.701 -14.341 1.00 92.50 86 ALA A CA 1
ATOM 712 C C . ALA A 1 86 ? 11.544 -6.236 -14.434 1.00 92.50 86 ALA A C 1
ATOM 714 O O . ALA A 1 86 ? 12.018 -6.866 -13.491 1.00 92.50 86 ALA A O 1
ATOM 715 N N . ALA A 1 87 ? 11.219 -6.842 -15.585 1.00 91.44 87 ALA A N 1
ATOM 716 C CA . ALA A 1 87 ? 11.414 -8.278 -15.822 1.00 91.44 87 ALA A CA 1
ATOM 717 C C . ALA A 1 87 ? 12.898 -8.673 -1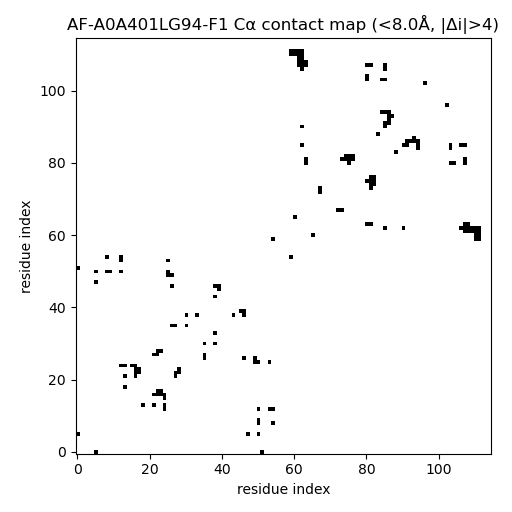5.900 1.00 91.44 87 ALA A C 1
ATOM 719 O O . ALA A 1 87 ? 13.291 -9.729 -15.417 1.00 91.44 87 ALA A O 1
ATOM 720 N N . LYS A 1 88 ? 13.754 -7.799 -16.447 1.00 91.81 88 LYS A N 1
ATOM 721 C CA . LYS A 1 88 ? 15.203 -8.057 -16.542 1.00 91.81 88 LYS A CA 1
ATOM 722 C C . LYS A 1 88 ? 15.898 -8.037 -15.182 1.00 91.81 88 LYS A C 1
ATOM 724 O O . LYS A 1 88 ? 16.998 -8.563 -15.064 1.00 91.81 88 LYS A O 1
ATOM 729 N N . VAL A 1 89 ? 15.267 -7.425 -14.182 1.00 92.81 89 VAL A N 1
ATOM 730 C CA . VAL A 1 89 ? 15.768 -7.348 -12.803 1.00 92.81 89 VAL A CA 1
ATOM 731 C C . VAL A 1 89 ? 14.916 -8.161 -11.822 1.00 92.81 89 VAL A C 1
ATOM 733 O O . VAL A 1 89 ? 15.065 -8.019 -10.616 1.00 92.81 89 VAL A O 1
ATOM 736 N N . GLY A 1 90 ? 14.053 -9.046 -12.333 1.00 91.50 90 GLY A N 1
ATOM 737 C CA . GLY A 1 90 ? 13.420 -10.099 -11.539 1.00 91.50 90 GLY A CA 1
ATOM 738 C C . GLY A 1 90 ? 12.108 -9.748 -10.832 1.00 91.50 90 GLY A C 1
ATOM 739 O O . GLY A 1 90 ? 11.576 -10.611 -10.145 1.00 91.50 90 GLY A O 1
ATOM 740 N N . TYR A 1 91 ? 11.526 -8.556 -11.025 1.00 91.12 91 TYR A N 1
ATOM 741 C CA . TYR A 1 91 ? 10.180 -8.257 -10.487 1.00 91.12 91 TYR A CA 1
ATOM 742 C C . TYR A 1 91 ? 9.052 -8.978 -11.239 1.00 91.12 91 TYR A C 1
ATOM 744 O O . TYR A 1 91 ? 7.911 -9.008 -10.782 1.00 91.12 91 TYR A O 1
ATOM 752 N N . LEU A 1 92 ? 9.351 -9.508 -12.425 1.00 89.50 92 LEU A N 1
ATOM 753 C CA . LEU A 1 92 ? 8.431 -10.236 -13.291 1.00 89.50 92 LEU A CA 1
ATOM 754 C C . LEU A 1 92 ? 9.178 -11.413 -13.918 1.00 89.50 92 LEU A C 1
ATOM 756 O O . LEU A 1 92 ? 10.357 -11.286 -14.247 1.00 89.50 92 LEU A O 1
ATOM 760 N N . ARG A 1 93 ? 8.477 -12.530 -14.148 1.00 86.31 93 ARG A N 1
ATOM 761 C CA . ARG A 1 93 ? 9.032 -13.672 -14.898 1.00 86.31 93 ARG A CA 1
ATOM 762 C C . ARG A 1 93 ? 9.324 -13.306 -16.351 1.00 86.31 93 ARG A C 1
ATOM 764 O O . ARG A 1 93 ? 10.351 -13.695 -16.892 1.00 86.31 93 ARG A O 1
ATOM 771 N N . GLU A 1 94 ? 8.423 -12.547 -16.961 1.00 87.31 94 GLU A N 1
ATOM 772 C CA . GLU A 1 94 ? 8.535 -12.066 -18.333 1.00 87.31 94 GLU A CA 1
ATOM 773 C C . GLU A 1 94 ? 7.844 -10.708 -18.482 1.00 87.31 94 GLU A C 1
ATOM 775 O O . GLU A 1 94 ? 6.982 -10.341 -17.680 1.00 87.31 94 GLU A O 1
ATOM 780 N N . CYS A 1 95 ? 8.245 -9.940 -19.496 1.00 88.50 95 CYS A N 1
ATOM 781 C CA . CYS A 1 95 ? 7.561 -8.699 -19.841 1.00 88.50 95 CYS A CA 1
ATOM 782 C C . CYS A 1 95 ? 6.345 -9.036 -20.717 1.00 88.50 95 CYS A C 1
ATOM 784 O O . CYS A 1 95 ? 6.551 -9.532 -21.825 1.00 88.50 95 CYS A O 1
ATOM 786 N N . PRO A 1 96 ? 5.103 -8.757 -20.282 1.00 83.25 96 PRO A N 1
ATOM 787 C CA . PRO A 1 96 ? 3.917 -9.102 -21.066 1.00 83.25 96 PRO A CA 1
ATOM 788 C C . PRO A 1 96 ? 3.718 -8.185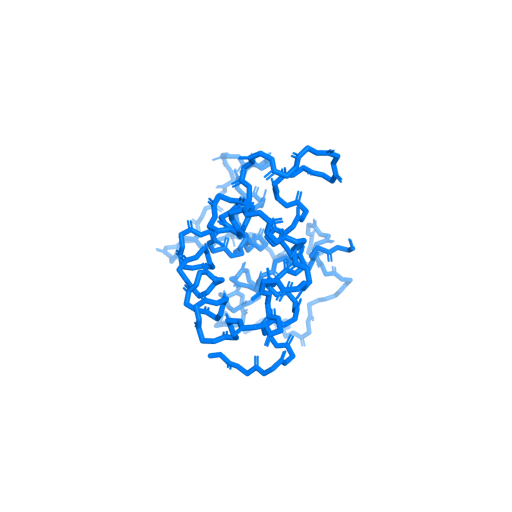 -22.283 1.00 83.25 96 PRO A C 1
ATOM 790 O O . PRO A 1 96 ? 3.036 -8.570 -23.226 1.00 83.25 96 PRO A O 1
ATOM 793 N N . HIS A 1 97 ? 4.335 -6.998 -22.295 1.00 83.38 97 HIS A N 1
ATOM 794 C CA . HIS A 1 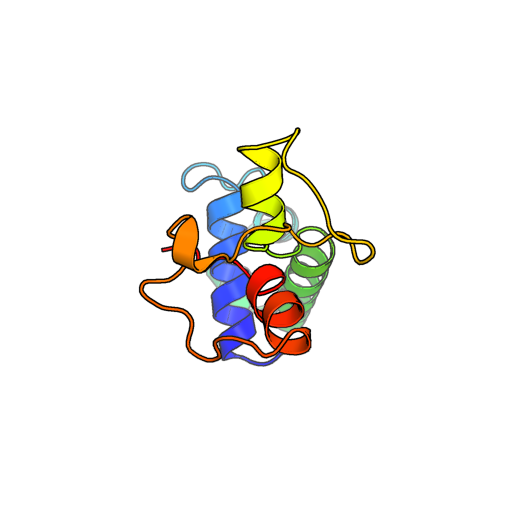97 ? 4.269 -6.057 -23.417 1.00 83.38 97 HIS A CA 1
ATOM 795 C C . HIS A 1 97 ? 5.670 -5.541 -23.773 1.00 83.38 97 HIS A C 1
ATOM 797 O O . HIS A 1 97 ? 6.043 -4.418 -23.419 1.00 83.38 97 HIS A O 1
ATOM 803 N N . PRO A 1 98 ? 6.496 -6.361 -24.444 1.00 70.12 98 PRO A N 1
ATOM 804 C CA . PRO A 1 98 ? 7.791 -5.903 -24.919 1.00 70.12 98 PRO A CA 1
ATOM 805 C C . PRO A 1 98 ? 7.602 -4.777 -25.951 1.00 70.12 98 PRO A C 1
ATOM 807 O O . PRO A 1 98 ? 6.780 -4.892 -26.856 1.00 70.12 98 PRO A O 1
ATOM 810 N N . ASN A 1 99 ? 8.403 -3.712 -25.839 1.00 69.69 99 ASN A N 1
ATOM 811 C CA . ASN A 1 99 ? 8.464 -2.573 -26.775 1.00 69.69 99 ASN A CA 1
ATOM 812 C C . ASN A 1 99 ? 7.274 -1.592 -26.757 1.00 69.69 99 ASN A C 1
ATOM 814 O O . ASN A 1 99 ? 7.100 -0.836 -27.709 1.00 69.69 99 ASN A O 1
ATOM 818 N N . VAL A 1 100 ? 6.484 -1.564 -25.682 1.00 74.94 100 VAL A N 1
ATOM 819 C CA . VAL A 1 100 ? 5.483 -0.510 -25.447 1.00 74.94 100 VAL A CA 1
ATOM 820 C C . VAL A 1 100 ? 6.012 0.409 -24.345 1.00 74.94 100 VAL A C 1
ATOM 822 O O . VAL A 1 100 ? 6.032 0.018 -23.180 1.00 74.94 100 VAL A O 1
ATOM 825 N N . GLU A 1 101 ? 6.483 1.609 -24.697 1.00 67.25 101 GLU A N 1
ATOM 826 C CA . GLU A 1 101 ? 7.102 2.536 -23.728 1.00 67.25 101 GLU A CA 1
ATOM 827 C C . GLU A 1 101 ? 6.133 2.936 -22.605 1.00 67.25 101 GLU A C 1
ATOM 829 O O . GLU A 1 101 ? 6.506 2.893 -21.430 1.00 67.25 101 GLU A O 1
ATOM 834 N N . ASP A 1 102 ? 4.865 3.193 -22.938 1.00 74.62 102 ASP A N 1
ATOM 835 C CA . ASP A 1 102 ? 3.826 3.542 -21.958 1.00 74.62 102 ASP A CA 1
ATOM 836 C C . ASP A 1 102 ? 3.588 2.425 -20.925 1.00 74.62 102 ASP A C 1
ATOM 838 O O . ASP A 1 102 ? 3.304 2.693 -19.754 1.00 74.62 102 ASP A O 1
ATOM 842 N N . TYR A 1 103 ? 3.792 1.162 -21.318 1.00 83.50 103 TYR A N 1
ATOM 843 C CA . TYR A 1 103 ? 3.613 0.016 -20.429 1.00 83.50 103 TYR A CA 1
ATOM 844 C C . TYR A 1 103 ? 4.667 -0.026 -19.315 1.00 83.50 103 TYR A C 1
ATOM 846 O O . TYR A 1 103 ? 4.369 -0.422 -18.186 1.00 83.50 103 TYR A O 1
ATOM 854 N N . CYS A 1 104 ? 5.902 0.408 -19.590 1.00 87.62 104 CYS A N 1
ATOM 855 C CA . CYS A 1 104 ? 6.971 0.418 -18.590 1.00 87.62 104 CYS A CA 1
ATOM 856 C C . CYS A 1 104 ? 6.613 1.305 -17.395 1.00 87.62 104 CYS A C 1
ATOM 858 O O . CYS A 1 104 ? 6.893 0.939 -16.251 1.00 87.62 104 CYS A O 1
ATOM 860 N N . LYS A 1 105 ? 5.944 2.435 -17.644 1.00 88.94 105 LYS A N 1
ATOM 861 C CA . LYS A 1 105 ? 5.508 3.345 -16.589 1.00 88.94 105 LYS A CA 1
ATOM 862 C C . LYS A 1 105 ? 4.472 2.699 -15.677 1.00 88.94 105 LYS A C 1
ATOM 864 O O . LYS A 1 105 ? 4.609 2.768 -14.455 1.00 88.94 105 LYS A O 1
ATOM 869 N N . GLU A 1 106 ? 3.465 2.041 -16.237 1.00 89.31 106 GLU A N 1
ATOM 870 C CA . GLU A 1 106 ? 2.454 1.323 -15.449 1.00 89.31 106 GLU A CA 1
ATOM 871 C C . GLU A 1 106 ? 3.065 0.143 -14.686 1.00 89.31 106 GLU A C 1
ATOM 873 O O . GLU A 1 106 ? 2.829 -0.036 -13.489 1.00 89.31 106 GLU A O 1
ATOM 878 N N . CYS A 1 107 ? 3.925 -0.624 -15.357 1.00 91.44 107 CYS A N 1
ATOM 879 C CA . CYS A 1 107 ? 4.628 -1.762 -14.783 1.00 91.44 107 CYS A CA 1
ATOM 880 C C . CYS A 1 107 ? 5.451 -1.366 -13.552 1.00 91.44 107 CYS A C 1
ATOM 882 O O . CYS A 1 107 ? 5.388 -2.044 -12.525 1.00 91.44 107 CYS A O 1
ATOM 884 N N . TRP A 1 108 ? 6.217 -0.277 -13.639 1.00 92.69 108 TRP A N 1
ATOM 885 C CA . TRP A 1 108 ? 7.072 0.191 -12.550 1.00 92.69 108 TRP A CA 1
ATOM 886 C C . TRP A 1 108 ? 6.289 0.818 -11.393 1.00 92.69 108 TRP A C 1
ATOM 888 O O . TRP A 1 108 ? 6.683 0.644 -10.242 1.00 92.69 108 TRP A O 1
ATOM 898 N N . ASN A 1 109 ? 5.164 1.484 -11.673 1.00 90.88 109 ASN A N 1
ATOM 899 C CA . ASN A 1 109 ? 4.278 2.043 -10.643 1.00 90.88 109 ASN A CA 1
ATOM 900 C C . ASN A 1 109 ? 3.249 1.025 -10.111 1.00 90.88 109 ASN A C 1
ATOM 902 O O . ASN A 1 109 ? 2.362 1.387 -9.339 1.00 90.88 109 ASN A O 1
ATOM 906 N N . THR A 1 110 ? 3.352 -0.248 -10.503 1.00 90.38 110 THR A N 1
ATOM 907 C CA . THR A 1 110 ? 2.541 -1.312 -9.908 1.00 90.38 110 THR A CA 1
ATOM 908 C C . THR A 1 110 ? 2.963 -1.494 -8.443 1.00 90.38 110 THR A C 1
ATOM 910 O O . THR A 1 110 ? 4.165 -1.642 -8.187 1.00 90.38 110 THR A O 1
ATOM 913 N N . PRO A 1 111 ? 2.014 -1.494 -7.486 1.00 88.06 111 PRO A N 1
ATOM 914 C CA . PRO A 1 111 ? 2.306 -1.806 -6.093 1.00 88.06 111 PRO A CA 1
ATOM 915 C C . PRO A 1 111 ? 2.990 -3.164 -5.961 1.00 88.06 111 PRO A C 1
ATOM 917 O O . PRO A 1 111 ? 2.590 -4.120 -6.630 1.00 88.06 111 PRO A O 1
ATOM 920 N N . LEU A 1 112 ? 3.981 -3.266 -5.083 1.00 83.50 112 LEU A N 1
ATOM 921 C CA . LEU A 1 112 ? 4.487 -4.561 -4.663 1.00 83.50 112 LEU A CA 1
ATOM 922 C C . LEU A 1 112 ? 3.365 -5.317 -3.951 1.00 83.50 112 LEU A C 1
ATOM 924 O O . LEU A 1 112 ? 2.636 -4.767 -3.118 1.00 83.50 112 LEU A O 1
ATOM 928 N N . GLU A 1 113 ? 3.169 -6.570 -4.345 1.00 69.31 113 GLU A N 1
ATOM 929 C CA . GLU A 1 113 ? 2.350 -7.478 -3.560 1.00 69.31 113 GLU A CA 1
ATOM 930 C C . GLU A 1 113 ? 3.208 -7.921 -2.376 1.00 69.31 113 GLU A C 1
ATOM 932 O O . GLU A 1 113 ? 4.278 -8.494 -2.561 1.00 69.31 113 GLU A O 1
ATOM 937 N N . GLU A 1 114 ? 2.769 -7.583 -1.167 1.00 54.66 114 GLU A N 1
ATOM 938 C CA . GLU A 1 114 ? 3.285 -8.204 0.050 1.00 54.66 114 GLU A CA 1
ATOM 939 C C . GLU A 1 114 ? 2.771 -9.655 0.060 1.00 54.66 114 GLU A C 1
ATOM 941 O O . GLU A 1 114 ? 1.550 -9.860 0.035 1.00 54.66 114 GLU A O 1
ATOM 946 N N . GLU A 1 115 ? 3.683 -10.635 0.013 1.00 45.75 115 GLU A N 1
ATOM 947 C CA . GLU A 1 115 ? 3.367 -12.072 0.155 1.00 45.75 115 GLU A CA 1
ATOM 948 C C . GLU A 1 115 ? 2.744 -12.391 1.527 1.00 45.75 115 GLU A C 1
ATOM 950 O O . GLU A 1 115 ? 3.251 -11.896 2.560 1.00 45.75 115 GLU A O 1
#

Radius of gyration: 18.17 Å; Cα contacts (8 Å, |Δi|>4): 91; chains: 1; bounding box: 42×25×53 Å

Nearest PDB structures (foldseek):
  8i0t-assembly1_w  TM=3.552E-01  e=5.314E+00  Homo sapiens

Sequence (115 aa):
MDAVKFLKERKRMCHFSGDTSCHGCPLYKERGIFQCLQFQDLFPEQTVNIIEKWVKEHPRETRKDDFFEKFPHAKKLSDGIPEVCAAKVGYLRECPHPNVEDYCKECWNTPLEEE

Secondary structure (DSSP, 8-state):
--HHHHHHHHHHHHHHT-TTT-TT-HHHHH-TTS-HHHHHHH-HHHHHHHHHHHHHHSPPPBHHHHHHHH-TT--B-TTSSBSS-GGGGTSSSS-SSTT-HHHHHHHHTSBPPP-

Mean predicted aligned error: 6.77 Å

Organism: NCBI:txid2358141

pLDDT: mean 88.75, std 9.18, range [45.75, 97.56]

Solvent-accessible surface area (backbone atoms only — not comparable to full-atom values): 7036 Å² total; per-residue (Å²): 132,57,72,69,59,46,56,53,51,52,52,51,49,50,54,75,22,40,89,84,69,42,80,70,23,69,66,62,72,69,31,72,92,46,52,74,66,57,34,38,72,76,34,50,69,60,44,49,51,53,48,57,51,49,46,71,78,53,65,74,56,19,49,47,53,57,46,41,70,78,38,77,83,62,64,61,41,98,87,66,48,64,73,65,58,57,35,83,73,64,80,31,97,62,67,93,61,79,92,43,75,74,50,53,58,55,60,34,64,34,58,58,80,84,130